Protein AF-A0A382NCF4-F1 (afdb_monomer_lite)

Organism: NCBI:txid408172

Sequence (92 aa):
MRRVGIFGWGVVAPRSPNIDAFYTNLDQGTSWLSPFNGFGPDNFLVGAPDFDFERYKPWIDARFPPNRYRQLAEKMDPTTLHAVGAFIQSLE

Secondary structure (DSSP, 8-state):
------------BBTBSSHHHHHHHHHHT---EEE-TTSSS---EEEPB---GGGGHHHHHTTS-TTHHHHHHHHS-HHHHHHHHHHHHTT-

Foldseek 3Di:
DDDDDQDFWWAFWAVAQTDVRVVVVVVVVDDQWDQDPDDDPSPDTDGDTPYDLVVCVVVDVVPHPPCPSVCCVVPPDPVVSRVVRGVVRRVD

InterPro domains:
  IPR016039 Thiolase-like [G3DSA:3.40.47.10] (1-92)
  IPR016039 Thiolase-like [SSF53901] (1-91)

Radius of gyration: 16.21 Å; chains: 1; bounding box: 34×44×38 Å

Structure (mmCIF, N/CA/C/O backbone):
data_AF-A0A382NCF4-F1
#
_entry.id   AF-A0A382NCF4-F1
#
loop_
_atom_site.group_PDB
_atom_site.id
_atom_site.type_symbol
_atom_site.label_atom_id
_atom_site.label_alt_id
_atom_site.label_comp_id
_atom_site.label_asym_id
_atom_site.label_entity_id
_atom_site.label_seq_id
_atom_site.pdbx_PDB_ins_code
_atom_site.Cartn_x
_atom_site.Cartn_y
_atom_site.Cartn_z
_atom_site.occupancy
_atom_site.B_iso_or_equiv
_atom_site.auth_seq_id
_atom_site.auth_comp_id
_atom_site.auth_asym_id
_atom_site.auth_atom_id
_atom_site.pdbx_PDB_model_num
ATOM 1 N N . MET A 1 1 ? -21.355 -26.543 -11.135 1.00 81.38 1 MET A N 1
ATOM 2 C CA . MET A 1 1 ? -21.017 -25.397 -10.259 1.00 81.38 1 MET A CA 1
ATOM 3 C C . MET A 1 1 ? -19.554 -25.038 -10.508 1.00 81.38 1 MET A C 1
ATOM 5 O O . MET A 1 1 ? -18.731 -25.947 -10.498 1.00 81.38 1 MET A O 1
ATOM 9 N N . ARG A 1 2 ? -19.226 -23.780 -10.829 1.00 92.38 2 ARG A N 1
ATOM 10 C CA . ARG A 1 2 ? -17.842 -23.367 -11.130 1.00 92.38 2 ARG A CA 1
ATOM 11 C C . ARG A 1 2 ? -17.103 -23.113 -9.814 1.00 92.38 2 ARG A C 1
ATOM 13 O O . ARG A 1 2 ? -17.614 -22.377 -8.979 1.00 92.38 2 ARG A O 1
ATOM 20 N N . ARG A 1 3 ? -15.945 -23.750 -9.616 1.00 94.44 3 ARG A N 1
ATOM 21 C CA . ARG A 1 3 ? -15.083 -23.517 -8.445 1.00 94.44 3 ARG A CA 1
ATOM 22 C C . ARG A 1 3 ? -14.116 -22.379 -8.758 1.00 94.44 3 ARG A C 1
ATOM 24 O O . ARG A 1 3 ? -13.572 -22.336 -9.859 1.00 94.44 3 ARG A O 1
ATOM 31 N N . VAL A 1 4 ? -13.926 -21.477 -7.802 1.00 94.88 4 VAL A N 1
ATOM 32 C CA . VAL A 1 4 ? -12.986 -20.353 -7.886 1.00 94.88 4 VAL A CA 1
ATOM 33 C C . VAL A 1 4 ? -11.988 -20.503 -6.744 1.00 94.88 4 VAL A C 1
ATOM 35 O O . VAL A 1 4 ? -12.396 -20.772 -5.617 1.00 94.88 4 VAL A O 1
ATOM 38 N N . GLY A 1 5 ? -10.699 -20.379 -7.056 1.00 96.62 5 GLY A N 1
ATOM 39 C CA . GLY A 1 5 ? -9.611 -20.373 -6.080 1.00 96.62 5 GLY A CA 1
ATOM 40 C C . GLY A 1 5 ? -8.966 -18.994 -6.006 1.00 96.62 5 GLY A C 1
ATOM 41 O O . GLY A 1 5 ? -8.930 -18.276 -7.005 1.00 96.62 5 GLY A O 1
ATOM 42 N N . ILE A 1 6 ? -8.468 -18.642 -4.824 1.00 95.69 6 ILE A N 1
ATOM 43 C CA . ILE A 1 6 ? -7.654 -17.447 -4.593 1.00 95.69 6 ILE A CA 1
ATOM 44 C C . ILE A 1 6 ? -6.199 -17.914 -4.569 1.00 95.69 6 ILE A C 1
ATOM 46 O O . ILE A 1 6 ? -5.853 -18.776 -3.767 1.00 95.69 6 ILE A O 1
ATOM 50 N N . PHE A 1 7 ? -5.377 -17.378 -5.471 1.00 95.50 7 PHE A N 1
ATOM 51 C CA . PHE A 1 7 ? -3.974 -17.787 -5.645 1.00 95.50 7 PHE A CA 1
ATOM 52 C C . PHE A 1 7 ? -2.968 -16.702 -5.249 1.00 95.50 7 PHE A C 1
ATOM 54 O O . PHE A 1 7 ? -1.774 -16.962 -5.248 1.00 95.50 7 PHE A O 1
ATOM 61 N N . GLY A 1 8 ? -3.453 -15.509 -4.913 1.00 95.88 8 GLY A N 1
ATOM 62 C CA . GLY A 1 8 ? -2.645 -14.369 -4.503 1.00 95.88 8 GLY A CA 1
ATOM 63 C C . GLY A 1 8 ? -3.539 -13.304 -3.883 1.00 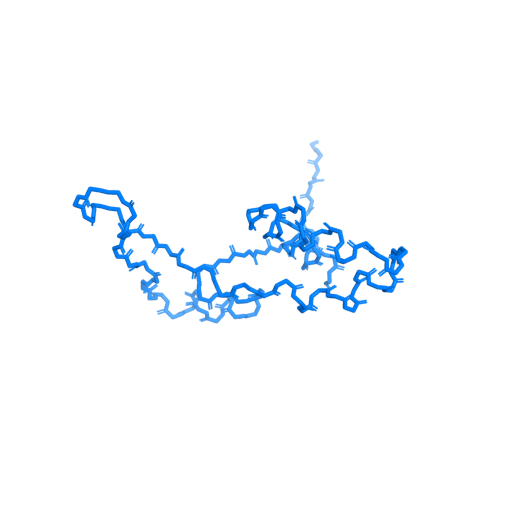95.88 8 GLY A C 1
ATOM 64 O O . GLY A 1 8 ? -4.737 -13.230 -4.183 1.00 95.88 8 GLY A O 1
ATOM 65 N N . TRP A 1 9 ? -2.973 -12.515 -2.980 1.00 96.50 9 TRP A N 1
ATOM 66 C CA . TRP A 1 9 ? -3.645 -11.403 -2.318 1.00 96.50 9 TRP A CA 1
ATOM 67 C C . TRP A 1 9 ? -2.604 -10.393 -1.855 1.00 96.50 9 TRP A C 1
ATOM 69 O O . TRP A 1 9 ? -1.434 -10.724 -1.730 1.00 96.50 9 TRP A O 1
ATOM 79 N N . GLY A 1 10 ? -3.032 -9.167 -1.597 1.00 96.56 10 GLY A N 1
ATOM 80 C CA . GLY A 1 10 ? -2.168 -8.148 -1.030 1.00 96.56 10 GLY A CA 1
ATOM 81 C C . GLY A 1 10 ? -2.977 -7.157 -0.225 1.00 96.56 10 GLY A C 1
ATOM 82 O O . GLY A 1 10 ? -4.198 -7.050 -0.383 1.00 96.56 10 GLY A O 1
ATOM 83 N N . VAL A 1 11 ? -2.299 -6.458 0.676 1.00 96.12 11 VAL A N 1
ATOM 84 C CA . VAL A 1 11 ? -2.947 -5.587 1.647 1.00 96.12 11 VAL A CA 1
ATOM 85 C C . VAL A 1 11 ? -2.055 -4.402 1.997 1.00 96.12 11 VAL A C 1
ATOM 87 O O . VAL A 1 11 ? -0.844 -4.520 2.172 1.00 96.12 11 VAL A O 1
ATOM 90 N N . VAL A 1 12 ? -2.682 -3.239 2.134 1.00 96.06 12 VAL A N 1
ATOM 91 C CA . VAL A 1 12 ? -2.111 -2.094 2.841 1.00 96.06 12 VAL A CA 1
ATOM 92 C C . VAL A 1 12 ? -3.000 -1.862 4.050 1.00 96.06 12 VAL A C 1
ATOM 94 O O . VAL A 1 12 ? -4.181 -1.548 3.905 1.00 96.06 12 VAL A O 1
ATOM 97 N N . ALA A 1 13 ? -2.451 -2.091 5.239 1.00 94.88 13 ALA A N 1
ATOM 98 C CA . ALA A 1 13 ? -3.197 -2.087 6.490 1.00 94.88 13 ALA A CA 1
ATOM 99 C C . ALA A 1 13 ? -2.460 -1.284 7.569 1.00 94.88 13 ALA A C 1
ATOM 101 O O . ALA A 1 13 ? -1.249 -1.059 7.459 1.00 94.88 13 ALA A O 1
ATOM 102 N N . PRO A 1 14 ? -3.164 -0.845 8.629 1.00 94.81 14 PRO A N 1
ATOM 103 C CA . PRO A 1 14 ? -2.538 -0.120 9.723 1.00 94.81 14 PRO A CA 1
ATOM 104 C C . PRO A 1 14 ? -1.343 -0.878 10.303 1.00 94.81 14 PRO A C 1
ATOM 106 O O . PRO A 1 14 ? -1.408 -2.100 10.465 1.00 94.81 14 PRO A O 1
ATOM 109 N N . ARG A 1 15 ? -0.244 -0.161 10.583 1.00 93.19 15 ARG A N 1
ATOM 110 C CA . ARG A 1 15 ? 1.017 -0.734 11.110 1.00 93.19 15 ARG A CA 1
ATOM 111 C C . ARG A 1 15 ? 1.657 -1.852 10.272 1.00 93.19 15 ARG A C 1
ATOM 113 O O . ARG A 1 15 ? 2.549 -2.545 10.757 1.00 93.19 15 ARG A O 1
ATOM 120 N N . SER A 1 16 ? 1.196 -2.057 9.043 1.00 94.38 16 SER A N 1
ATOM 121 C CA . SER A 1 16 ? 1.530 -3.249 8.271 1.00 94.38 16 SER A CA 1
ATOM 122 C C . SER A 1 16 ? 2.074 -2.867 6.895 1.00 94.38 16 SER A C 1
ATOM 124 O O . SER A 1 16 ? 1.283 -2.605 5.985 1.00 94.38 16 SER A O 1
ATOM 126 N N . PRO A 1 17 ? 3.407 -2.845 6.719 1.00 92.12 17 PRO A N 1
ATOM 127 C CA . PRO A 1 17 ? 4.024 -2.506 5.438 1.00 92.12 17 PRO A CA 1
ATOM 128 C C . PRO A 1 17 ? 3.919 -3.593 4.366 1.00 92.12 17 PRO A C 1
ATOM 130 O O . PRO A 1 17 ? 4.191 -3.325 3.197 1.00 92.12 17 PRO A O 1
ATOM 133 N N . ASN A 1 18 ? 3.580 -4.823 4.747 1.00 93.06 18 ASN A N 1
ATOM 134 C CA . ASN A 1 18 ? 3.436 -5.975 3.860 1.00 93.06 18 ASN A CA 1
ATOM 135 C C . ASN A 1 18 ? 2.580 -7.070 4.528 1.00 93.06 18 ASN A C 1
ATOM 137 O O . ASN A 1 18 ? 2.151 -6.922 5.678 1.00 93.06 18 ASN A O 1
ATOM 141 N N . ILE A 1 19 ? 2.348 -8.167 3.800 1.00 94.75 19 ILE A N 1
ATOM 142 C CA . ILE A 1 19 ? 1.538 -9.309 4.251 1.00 94.75 19 ILE A CA 1
ATOM 143 C C . ILE A 1 19 ? 2.113 -9.955 5.517 1.00 94.75 19 ILE A C 1
ATOM 145 O O . ILE A 1 19 ? 1.357 -10.230 6.445 1.00 94.75 19 ILE A O 1
ATOM 149 N N . ASP A 1 20 ? 3.430 -10.156 5.594 1.00 94.06 20 ASP A N 1
ATOM 150 C CA . ASP A 1 20 ? 4.069 -10.822 6.740 1.00 94.06 20 ASP A CA 1
ATOM 151 C C . ASP A 1 20 ? 3.921 -10.015 8.036 1.00 94.06 20 ASP A C 1
ATOM 153 O O . ASP A 1 20 ? 3.595 -10.554 9.101 1.00 94.06 20 ASP A O 1
ATOM 157 N N . ALA A 1 21 ? 4.118 -8.698 7.947 1.00 94.25 21 ALA A N 1
ATOM 158 C CA . ALA A 1 21 ? 3.898 -7.801 9.070 1.00 94.25 21 ALA A CA 1
ATOM 159 C C . ALA A 1 21 ? 2.418 -7.770 9.462 1.00 94.25 21 ALA A C 1
ATOM 161 O O . ALA A 1 21 ? 2.103 -7.831 10.648 1.00 94.25 21 ALA A O 1
ATOM 162 N N . PHE A 1 22 ? 1.507 -7.741 8.484 1.00 94.94 22 PHE A N 1
ATOM 163 C CA . PHE A 1 22 ? 0.072 -7.807 8.753 1.00 94.94 22 PHE A CA 1
ATOM 164 C C . PHE A 1 22 ? -0.321 -9.106 9.464 1.00 94.94 22 PHE A C 1
ATOM 166 O O . PHE A 1 22 ? -1.054 -9.059 10.449 1.00 94.94 22 PHE A O 1
ATOM 173 N N . TYR A 1 23 ? 0.205 -10.249 9.020 1.00 94.56 23 TYR A N 1
ATOM 174 C CA . TYR A 1 23 ? -0.010 -11.549 9.653 1.00 94.56 23 TYR A CA 1
ATOM 175 C C . TYR A 1 23 ? 0.465 -11.549 11.111 1.00 94.56 23 TYR A C 1
ATOM 177 O O . TYR A 1 23 ? -0.292 -11.904 12.013 1.00 94.56 23 TYR A O 1
ATOM 185 N N . THR A 1 24 ? 1.689 -11.073 11.350 1.00 94.38 24 THR A N 1
ATOM 186 C CA . THR A 1 24 ? 2.263 -10.966 12.701 1.00 94.38 24 THR A CA 1
ATOM 187 C C . THR A 1 24 ? 1.434 -10.047 13.595 1.00 94.38 24 THR A C 1
ATOM 189 O O . THR A 1 24 ? 1.186 -10.357 14.758 1.00 94.38 24 THR A O 1
ATOM 192 N N . ASN A 1 25 ? 0.983 -8.914 13.057 1.00 93.38 25 ASN A N 1
ATOM 193 C CA . ASN A 1 25 ? 0.164 -7.962 13.792 1.00 93.38 25 ASN A CA 1
ATOM 194 C C . ASN A 1 25 ? -1.198 -8.575 14.150 1.00 93.38 25 ASN A C 1
ATOM 196 O O . ASN A 1 25 ? -1.621 -8.480 15.302 1.00 93.38 25 ASN A O 1
ATOM 200 N N . LEU A 1 26 ? -1.864 -9.242 13.200 1.00 93.88 26 LEU A N 1
ATOM 201 C CA . LEU A 1 26 ? -3.152 -9.904 13.430 1.00 93.88 26 LEU A CA 1
ATOM 202 C C . LEU A 1 26 ? -3.090 -10.928 14.567 1.00 93.88 26 LEU A C 1
ATOM 204 O O . LEU A 1 26 ? -4.002 -10.957 15.391 1.00 93.88 26 LEU A O 1
ATOM 208 N N . ASP A 1 27 ? -2.013 -11.712 14.644 1.00 95.12 27 ASP A N 1
ATOM 209 C CA . ASP A 1 27 ? -1.816 -12.719 15.695 1.00 95.12 27 ASP A CA 1
ATOM 210 C C . ASP A 1 27 ? -1.758 -12.100 17.106 1.00 95.12 27 ASP A C 1
ATOM 212 O O . ASP A 1 27 ? -2.209 -12.693 18.082 1.00 95.12 27 ASP A O 1
ATOM 216 N N . GLN A 1 28 ? -1.290 -10.852 17.222 1.00 93.25 28 GLN A N 1
ATOM 217 C CA . GLN A 1 28 ? -1.239 -10.134 18.500 1.00 93.25 28 GLN A CA 1
ATOM 218 C C . GLN A 1 28 ? -2.613 -9.644 18.983 1.00 93.25 28 GLN A C 1
ATOM 220 O O . GLN A 1 28 ? -2.754 -9.317 20.162 1.00 93.25 28 GLN A O 1
ATOM 225 N N . GLY A 1 29 ? -3.612 -9.527 18.100 1.00 88.81 29 GLY A N 1
ATOM 226 C CA . GLY A 1 29 ? -4.979 -9.131 18.466 1.00 88.81 29 GLY A CA 1
ATOM 227 C C . GLY A 1 29 ? -5.111 -7.743 19.115 1.00 88.81 29 GLY A C 1
ATOM 228 O O . GLY A 1 29 ? -6.044 -7.504 19.881 1.00 88.81 29 GLY A O 1
ATOM 229 N N . THR A 1 30 ? -4.173 -6.829 18.856 1.00 90.88 30 THR A N 1
ATOM 230 C CA . THR A 1 30 ? -4.168 -5.477 19.442 1.00 90.88 30 THR A CA 1
ATOM 231 C C . THR A 1 30 ? -4.955 -4.470 18.594 1.00 90.88 30 THR A C 1
ATOM 233 O O . THR A 1 30 ? -5.221 -4.697 17.417 1.00 90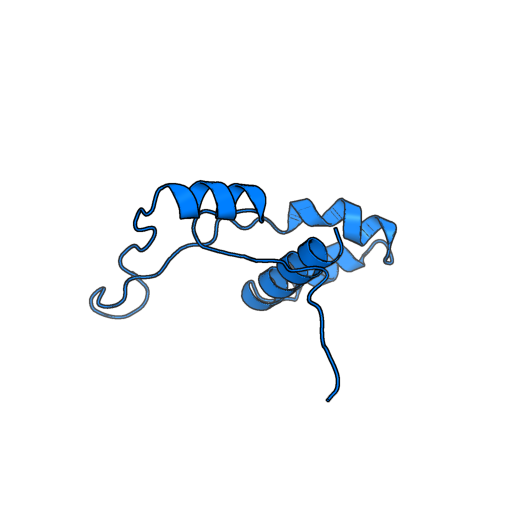.88 30 THR A O 1
ATOM 236 N N . SER A 1 31 ? -5.339 -3.329 19.183 1.00 90.56 31 SER A N 1
ATOM 237 C CA . SER A 1 31 ? -5.918 -2.208 18.427 1.00 90.56 31 SER A CA 1
ATOM 238 C C . SER A 1 31 ? -4.819 -1.333 17.822 1.00 90.56 31 SER A C 1
ATOM 240 O O . SER A 1 31 ? -3.847 -0.993 18.501 1.00 90.56 31 SER A O 1
ATOM 242 N N . TRP A 1 32 ? -4.999 -0.922 16.565 1.00 91.81 32 TRP A N 1
ATOM 243 C CA . TRP A 1 32 ? -4.102 0.004 15.847 1.00 91.81 32 TRP A CA 1
ATOM 244 C C . TRP A 1 32 ? -4.812 1.283 15.419 1.00 91.81 32 TRP A C 1
ATOM 246 O O . TRP A 1 32 ? -4.360 1.970 14.503 1.00 91.81 32 TRP A O 1
ATOM 256 N N . LEU A 1 33 ? -5.955 1.566 16.041 1.00 92.88 33 LEU A N 1
ATOM 257 C CA . LEU A 1 33 ? -6.735 2.749 15.736 1.00 92.88 33 LEU A CA 1
ATOM 258 C C . LEU A 1 33 ? -6.384 3.867 16.719 1.00 92.88 33 LEU A C 1
ATOM 260 O O . LEU A 1 33 ? -6.334 3.645 17.929 1.00 92.88 33 LEU A O 1
ATOM 264 N N . SER A 1 34 ? -6.182 5.070 16.199 1.00 91.38 34 SER A N 1
ATOM 265 C CA . SER A 1 34 ? -6.017 6.293 16.980 1.00 91.38 34 SER A CA 1
ATOM 266 C C . SER A 1 34 ? -7.110 7.300 16.623 1.00 91.38 34 SER A C 1
ATOM 268 O O . SER A 1 34 ? -7.650 7.240 15.514 1.00 91.38 34 SER A O 1
ATOM 270 N N . PRO A 1 35 ? -7.445 8.238 17.523 1.00 92.06 35 PRO A N 1
ATOM 271 C CA . PRO A 1 35 ? -8.363 9.323 17.197 1.00 92.06 35 PRO A CA 1
ATOM 272 C C . PRO A 1 35 ? -7.886 10.096 15.961 1.00 92.06 35 PRO A C 1
ATOM 274 O O . PRO A 1 35 ? -6.700 10.408 15.830 1.00 92.06 35 PRO A O 1
ATOM 277 N N . PHE A 1 36 ? -8.801 10.370 15.034 1.00 89.62 36 PHE A N 1
ATOM 278 C CA . PHE A 1 36 ? -8.513 11.126 13.823 1.00 89.62 36 PHE A CA 1
ATOM 279 C C . PHE A 1 36 ? -8.701 12.624 14.050 1.00 89.62 36 PHE A C 1
ATOM 281 O O . PHE A 1 36 ? -9.829 13.113 14.080 1.00 89.62 36 PHE A O 1
ATOM 288 N N . ASN A 1 37 ? -7.589 13.353 14.1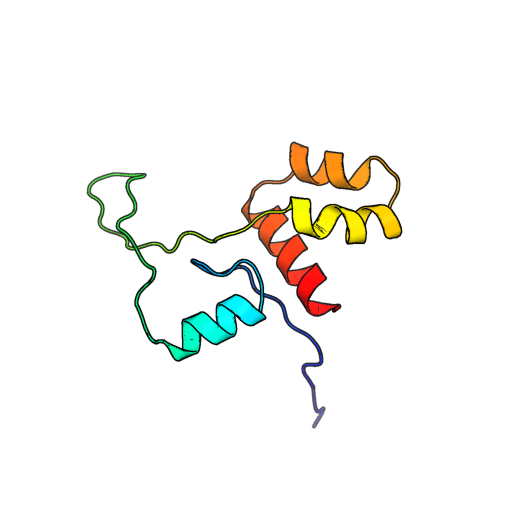24 1.00 84.31 37 ASN A N 1
ATOM 289 C CA . ASN A 1 37 ? -7.581 14.806 14.282 1.00 84.31 37 ASN A CA 1
ATOM 290 C C . ASN A 1 37 ? -7.479 15.515 12.922 1.00 84.31 37 ASN A C 1
ATOM 292 O O . ASN A 1 37 ? -6.448 16.081 12.560 1.00 84.31 37 ASN A O 1
ATOM 296 N N . GLY A 1 38 ? -8.541 15.392 12.123 1.00 79.00 38 GLY A N 1
ATOM 297 C CA . GLY A 1 38 ? -8.641 16.022 10.801 1.00 79.00 38 GLY A CA 1
ATOM 298 C C . GLY A 1 38 ? -9.873 16.908 10.623 1.00 79.00 38 GLY A C 1
ATOM 299 O O . GLY A 1 38 ? -9.834 17.846 9.829 1.00 79.00 38 GLY A O 1
ATOM 300 N N . PHE A 1 39 ? -10.958 16.635 11.360 1.00 73.88 39 PHE A N 1
ATOM 301 C CA . PHE A 1 39 ? -12.215 17.384 11.288 1.00 73.88 39 PHE A CA 1
ATOM 302 C C . PHE A 1 39 ? -12.996 17.284 12.608 1.00 73.88 39 PHE A C 1
ATOM 304 O O . PHE A 1 39 ? -13.376 16.188 13.015 1.00 73.88 39 PHE A O 1
ATOM 311 N N . GLY A 1 40 ? -13.329 18.426 13.219 1.00 77.00 40 GLY A N 1
ATOM 312 C CA . GLY A 1 40 ? -14.203 18.477 14.400 1.00 77.00 40 GLY A CA 1
ATOM 313 C C . GLY A 1 40 ? -13.602 17.823 15.658 1.00 77.00 40 GLY A C 1
ATOM 314 O O . GLY A 1 40 ? -12.386 17.689 15.744 1.00 77.00 40 GLY A O 1
ATOM 315 N N . PRO A 1 41 ? -14.431 17.466 16.660 1.00 73.62 41 PRO A N 1
ATOM 316 C CA . PRO A 1 41 ? -13.972 16.693 17.812 1.00 73.62 41 PRO A CA 1
ATOM 317 C C . PRO A 1 41 ? -13.672 15.260 17.359 1.00 73.62 41 PRO A C 1
ATOM 319 O O . PRO A 1 41 ? -14.494 14.688 16.646 1.00 73.62 41 PRO A O 1
ATOM 322 N N . ASP A 1 42 ? -12.513 14.719 17.749 1.00 84.69 42 ASP A N 1
ATOM 323 C CA . ASP A 1 42 ? -11.881 13.457 17.310 1.00 84.69 42 ASP A CA 1
ATOM 324 C C . ASP A 1 42 ? -12.746 12.180 17.494 1.00 84.69 42 ASP A C 1
ATOM 326 O O . ASP A 1 42 ? -12.394 11.241 18.208 1.00 84.69 42 ASP A O 1
ATOM 330 N N . ASN A 1 43 ? -13.909 12.125 16.850 1.00 84.25 43 ASN A N 1
ATOM 331 C CA . ASN A 1 43 ? -14.960 11.136 17.096 1.00 84.25 43 ASN A CA 1
ATOM 332 C C . ASN A 1 43 ? -14.718 9.803 16.378 1.00 84.25 43 ASN A C 1
ATOM 334 O O . ASN A 1 43 ? -15.379 8.810 16.684 1.00 84.25 43 ASN A O 1
ATOM 338 N N . PHE A 1 44 ? -13.814 9.777 15.398 1.00 88.25 44 PHE A N 1
ATOM 339 C CA . PHE A 1 44 ? -13.537 8.597 14.586 1.00 88.25 44 PHE A CA 1
ATOM 340 C C . PHE A 1 44 ? -12.151 8.051 14.900 1.00 88.25 44 PHE A C 1
ATOM 342 O O . PHE A 1 44 ? -11.157 8.771 14.833 1.00 88.25 44 PHE A O 1
ATOM 349 N N . LEU A 1 45 ? -12.091 6.759 15.215 1.00 90.50 45 LEU A N 1
ATOM 350 C CA . LEU A 1 45 ? -10.835 6.032 15.323 1.00 90.50 45 LEU A CA 1
ATOM 351 C C . LEU A 1 45 ? -10.419 5.550 13.930 1.00 90.50 45 LEU A C 1
ATOM 353 O O . LEU A 1 45 ? -11.207 4.917 13.228 1.00 90.50 45 LEU A O 1
ATOM 357 N N . VAL A 1 46 ? -9.182 5.834 13.536 1.00 91.50 46 VAL A N 1
ATOM 358 C CA . VAL A 1 46 ? -8.621 5.456 12.234 1.00 91.50 46 VAL A CA 1
ATOM 359 C C . VAL A 1 46 ? -7.284 4.761 12.423 1.00 91.50 46 VAL A C 1
ATOM 361 O O . VAL A 1 46 ? -6.534 5.071 13.346 1.00 91.50 46 VAL A O 1
ATOM 364 N N . GLY A 1 47 ? -6.979 3.813 11.545 1.00 91.75 47 GLY A N 1
ATOM 365 C CA . GLY A 1 47 ? -5.664 3.190 11.501 1.00 91.75 47 GLY A CA 1
ATOM 366 C C . GLY A 1 47 ? -4.786 3.858 10.450 1.00 91.75 47 GLY A C 1
ATOM 367 O O . GLY A 1 47 ? -5.244 4.118 9.338 1.00 91.75 47 GLY A O 1
ATOM 368 N N . ALA A 1 48 ? -3.525 4.113 10.793 1.00 91.50 48 ALA A N 1
ATOM 369 C CA . ALA A 1 48 ? -2.541 4.657 9.863 1.00 91.50 48 ALA A CA 1
ATOM 370 C C . ALA A 1 48 ? -1.731 3.514 9.222 1.00 91.50 48 ALA A C 1
ATOM 372 O O . ALA A 1 48 ? -1.077 2.760 9.956 1.00 91.50 48 ALA A O 1
ATOM 373 N N . PRO A 1 49 ? -1.777 3.343 7.887 1.00 93.69 49 PRO A N 1
ATOM 374 C CA . PRO A 1 49 ? -0.949 2.355 7.211 1.00 93.69 49 PRO A CA 1
ATOM 375 C C . PRO A 1 49 ? 0.531 2.719 7.338 1.00 93.69 49 PRO A C 1
ATOM 377 O O . PRO A 1 49 ? 0.905 3.879 7.187 1.00 93.69 49 PRO A O 1
ATOM 380 N N . ASP A 1 50 ? 1.366 1.714 7.589 1.00 94.19 50 ASP A N 1
ATOM 381 C CA . ASP A 1 50 ? 2.823 1.856 7.511 1.00 94.19 50 ASP A CA 1
ATOM 382 C C . ASP A 1 50 ? 3.262 1.560 6.074 1.00 94.19 50 ASP A C 1
ATOM 384 O O . ASP A 1 50 ? 3.791 0.498 5.778 1.00 94.19 50 ASP A O 1
ATOM 388 N N . PHE A 1 51 ? 2.903 2.441 5.143 1.00 95.69 51 PHE A N 1
ATOM 389 C CA . PHE A 1 51 ? 3.084 2.210 3.713 1.00 95.69 51 PHE A CA 1
ATOM 390 C C . PHE A 1 51 ? 4.191 3.083 3.130 1.00 95.69 51 PHE A C 1
ATOM 392 O O . PHE A 1 51 ? 4.167 4.304 3.266 1.00 95.69 51 PHE A O 1
ATOM 399 N N . ASP A 1 52 ? 5.104 2.447 2.399 1.00 95.88 52 ASP A N 1
ATOM 400 C CA . ASP A 1 52 ? 6.157 3.112 1.641 1.00 95.88 52 ASP A CA 1
ATOM 401 C C . ASP A 1 52 ? 6.157 2.602 0.195 1.00 95.88 52 ASP A C 1
ATOM 403 O O . ASP A 1 52 ? 6.481 1.442 -0.079 1.00 95.88 52 ASP A O 1
ATOM 407 N N . PHE A 1 53 ? 5.780 3.481 -0.738 1.00 96.94 53 PHE A N 1
ATOM 408 C CA . PHE A 1 53 ? 5.696 3.141 -2.156 1.00 96.94 53 PHE A CA 1
ATOM 409 C C . PHE A 1 53 ? 7.070 2.865 -2.786 1.00 96.94 53 PHE A C 1
ATOM 411 O O . PHE A 1 53 ? 7.151 2.135 -3.777 1.00 96.94 53 PHE A O 1
ATOM 418 N N . GLU A 1 54 ? 8.157 3.391 -2.213 1.00 97.12 54 GLU A N 1
ATOM 419 C CA . GLU A 1 54 ? 9.512 3.234 -2.751 1.00 97.12 54 GLU A CA 1
ATOM 420 C C . GLU A 1 54 ? 9.981 1.779 -2.749 1.00 97.12 54 GLU A C 1
ATOM 422 O O . GLU A 1 54 ? 10.713 1.360 -3.649 1.00 97.12 54 GLU A O 1
ATOM 427 N N . ARG A 1 55 ? 9.449 0.960 -1.838 1.00 95.44 55 ARG A N 1
ATOM 428 C CA . ARG A 1 55 ? 9.693 -0.490 -1.796 1.00 95.44 55 ARG A CA 1
ATOM 429 C C . ARG A 1 55 ? 9.344 -1.197 -3.104 1.00 95.44 55 ARG A C 1
ATOM 431 O O . ARG A 1 55 ? 9.978 -2.188 -3.452 1.00 95.44 55 ARG A O 1
ATOM 438 N N . TYR A 1 56 ? 8.375 -0.673 -3.854 1.00 96.44 56 TYR A N 1
ATOM 439 C CA . TYR A 1 56 ? 7.928 -1.249 -5.123 1.00 96.44 56 TYR A CA 1
ATOM 440 C C . TYR A 1 56 ? 8.680 -0.707 -6.341 1.00 96.44 56 TYR A C 1
ATOM 442 O O . TYR A 1 56 ? 8.468 -1.184 -7.460 1.00 96.44 56 TYR A O 1
ATOM 450 N N . LYS A 1 57 ? 9.588 0.258 -6.156 1.00 97.50 57 LYS A N 1
ATOM 451 C CA . LYS A 1 57 ? 10.377 0.841 -7.245 1.00 97.50 57 LYS A CA 1
ATOM 452 C C . LYS A 1 57 ? 11.157 -0.213 -8.043 1.00 97.50 57 LYS A C 1
ATOM 454 O O . LYS A 1 57 ? 11.034 -0.187 -9.266 1.00 97.50 57 LYS A O 1
ATOM 459 N N . PRO A 1 58 ? 11.872 -1.184 -7.431 1.00 97.44 58 PRO A N 1
ATOM 460 C CA . PRO A 1 58 ? 12.577 -2.213 -8.199 1.00 97.44 58 PRO A CA 1
ATOM 461 C C . PRO A 1 58 ? 11.634 -3.065 -9.060 1.00 97.44 58 PRO A C 1
ATOM 463 O O . PRO A 1 58 ? 11.952 -3.382 -10.206 1.00 97.44 58 PRO A O 1
ATOM 466 N N . TRP A 1 59 ? 10.447 -3.399 -8.537 1.00 97.38 59 TRP A N 1
ATOM 467 C CA . TRP A 1 59 ? 9.445 -4.179 -9.266 1.00 97.38 59 TRP A CA 1
ATOM 468 C C . TRP A 1 59 ? 8.913 -3.422 -10.490 1.00 97.38 59 TRP A C 1
ATOM 470 O O . TRP A 1 59 ? 8.762 -4.018 -11.562 1.00 97.38 59 TRP A O 1
ATOM 480 N N . ILE A 1 60 ? 8.664 -2.115 -10.334 1.00 97.94 60 ILE A N 1
ATOM 481 C CA . ILE A 1 60 ? 8.173 -1.218 -11.389 1.00 97.94 60 ILE A CA 1
ATOM 482 C C . ILE A 1 60 ? 9.261 -0.965 -12.440 1.00 97.94 60 ILE A C 1
ATOM 484 O O . ILE A 1 60 ? 8.997 -1.105 -13.634 1.00 97.94 60 ILE A O 1
ATOM 488 N N . ASP A 1 61 ? 10.484 -0.643 -12.020 1.00 97.88 61 ASP A N 1
ATOM 489 C CA . ASP A 1 61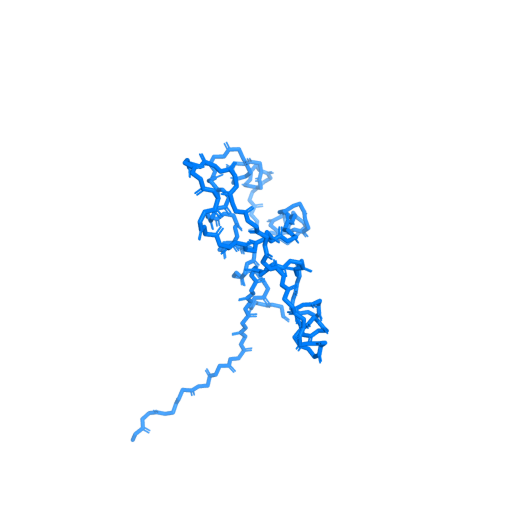 ? 11.603 -0.345 -12.922 1.00 97.88 61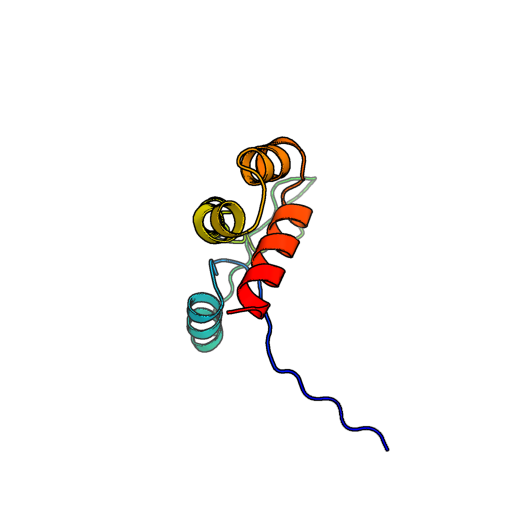 ASP A CA 1
ATOM 490 C C . ASP A 1 61 ? 11.967 -1.543 -13.809 1.00 97.88 61 ASP A C 1
ATOM 492 O O . ASP A 1 61 ? 12.335 -1.370 -14.968 1.00 97.88 61 ASP A O 1
ATOM 496 N N . ALA A 1 62 ? 11.809 -2.767 -13.299 1.00 97.81 62 ALA A N 1
ATOM 497 C CA . ALA A 1 62 ? 12.043 -3.987 -14.069 1.00 97.81 62 ALA A CA 1
ATOM 498 C C . ALA A 1 62 ? 10.991 -4.244 -15.169 1.00 97.81 62 ALA A C 1
ATOM 500 O O . ALA A 1 62 ? 11.210 -5.093 -16.032 1.00 97.81 62 ALA A O 1
ATOM 501 N N . ARG A 1 63 ? 9.832 -3.568 -15.133 1.00 97.56 63 ARG A N 1
ATOM 502 C CA . ARG A 1 63 ? 8.651 -3.903 -15.960 1.00 97.56 63 ARG A CA 1
ATOM 503 C C . ARG A 1 63 ? 8.133 -2.758 -16.821 1.00 97.56 63 ARG A C 1
ATOM 505 O O . ARG A 1 63 ? 7.406 -3.003 -17.782 1.00 97.56 63 ARG A O 1
ATOM 512 N N . PHE A 1 64 ? 8.475 -1.518 -16.493 1.00 97.69 64 PHE A N 1
ATOM 513 C CA . PHE A 1 64 ? 7.934 -0.333 -17.151 1.00 97.69 64 PHE A CA 1
ATOM 514 C C . PHE A 1 64 ? 9.043 0.637 -17.576 1.00 97.69 64 PHE A C 1
ATOM 516 O O . PHE A 1 64 ? 10.163 0.556 -17.079 1.00 97.69 64 PHE A O 1
ATOM 523 N N . PRO A 1 65 ? 8.752 1.590 -18.485 1.00 97.56 65 PRO A N 1
ATOM 524 C CA . PRO A 1 65 ? 9.726 2.603 -18.878 1.00 97.56 65 PRO A CA 1
ATOM 525 C C . PRO A 1 65 ? 10.267 3.402 -17.674 1.00 97.56 65 PRO A C 1
ATOM 527 O O . PRO A 1 65 ? 9.503 3.638 -16.733 1.00 97.56 65 PRO A O 1
ATOM 530 N N . PRO A 1 66 ? 11.509 3.931 -17.735 1.00 93.94 66 PRO A N 1
ATOM 531 C CA . PRO A 1 66 ? 12.217 4.517 -16.583 1.00 93.94 66 PRO A CA 1
ATOM 532 C C . PRO A 1 66 ? 11.480 5.624 -15.811 1.00 93.94 66 PRO A C 1
ATOM 534 O O . PRO A 1 66 ? 11.752 5.864 -14.640 1.00 93.94 66 PRO A O 1
ATOM 537 N N . ASN A 1 67 ? 10.527 6.312 -16.446 1.00 96.38 67 ASN A N 1
ATOM 538 C CA . ASN A 1 67 ? 9.774 7.401 -15.821 1.00 96.38 67 ASN A CA 1
ATOM 539 C C . ASN A 1 67 ? 8.479 6.946 -15.131 1.00 96.38 67 ASN A C 1
ATOM 541 O O . ASN A 1 67 ? 7.800 7.777 -14.526 1.00 96.38 67 ASN A O 1
ATOM 545 N N . ARG A 1 68 ? 8.090 5.666 -15.227 1.00 97.69 68 ARG A N 1
ATOM 546 C CA . ARG A 1 68 ? 6.780 5.203 -14.746 1.00 97.69 68 ARG A CA 1
ATOM 547 C C . ARG A 1 68 ? 6.640 5.342 -13.235 1.00 97.69 68 ARG A C 1
ATOM 549 O O . ARG A 1 68 ? 5.627 5.873 -12.793 1.00 97.69 68 ARG A O 1
ATOM 556 N N . TYR A 1 69 ? 7.643 4.911 -12.469 1.00 98.19 69 TYR A N 1
ATOM 557 C CA . TYR A 1 69 ? 7.629 5.041 -11.009 1.00 98.19 69 TYR A CA 1
ATOM 558 C C . TYR A 1 69 ? 7.435 6.502 -10.589 1.00 98.19 69 TYR A C 1
ATOM 560 O O . TYR A 1 69 ? 6.505 6.823 -9.853 1.00 98.19 69 TYR A O 1
ATOM 568 N N . ARG A 1 70 ? 8.256 7.401 -11.147 1.00 97.94 70 ARG A N 1
ATOM 569 C CA . ARG A 1 70 ? 8.183 8.840 -10.878 1.00 97.94 70 ARG A CA 1
ATOM 570 C C . ARG A 1 70 ? 6.806 9.419 -11.212 1.00 97.94 70 ARG A C 1
ATOM 572 O O . ARG A 1 70 ? 6.255 10.164 -10.414 1.00 97.94 70 ARG A O 1
ATOM 579 N N . GLN A 1 71 ? 6.235 9.061 -12.363 1.00 97.88 71 GLN A N 1
ATOM 580 C CA . GLN A 1 71 ? 4.894 9.514 -12.747 1.00 97.88 71 GLN A CA 1
ATOM 581 C C . GLN A 1 71 ? 3.822 9.058 -11.756 1.00 97.88 71 GLN A C 1
ATOM 583 O O . GLN A 1 71 ? 2.944 9.847 -11.431 1.00 97.88 71 GLN A O 1
ATOM 588 N N . LEU A 1 72 ? 3.883 7.811 -11.283 1.00 97.81 72 LEU A N 1
ATOM 589 C CA . LEU A 1 72 ? 2.941 7.311 -10.282 1.00 97.81 72 LEU A CA 1
ATOM 590 C C . LEU A 1 72 ? 3.096 8.085 -8.970 1.00 97.81 72 LEU A C 1
ATOM 592 O O . LEU A 1 72 ? 2.119 8.651 -8.491 1.00 97.81 72 LEU A O 1
ATOM 596 N N . ALA A 1 73 ? 4.323 8.184 -8.452 1.00 97.38 73 ALA A N 1
ATOM 597 C CA . ALA A 1 73 ? 4.615 8.858 -7.189 1.00 97.38 73 ALA A CA 1
ATOM 598 C C . ALA A 1 73 ? 4.241 10.354 -7.193 1.00 97.38 73 ALA A C 1
ATOM 600 O O . ALA A 1 73 ? 3.790 10.875 -6.180 1.00 97.38 73 ALA A O 1
ATOM 601 N N . GLU A 1 74 ? 4.402 11.054 -8.322 1.00 97.69 74 GLU A N 1
ATOM 602 C CA . GLU A 1 74 ? 4.095 12.489 -8.425 1.00 97.69 74 GLU A CA 1
ATOM 603 C C . GLU A 1 74 ? 2.624 12.799 -8.748 1.00 97.69 74 GLU A C 1
ATOM 605 O O . GLU A 1 74 ? 2.193 13.937 -8.550 1.00 97.69 74 GLU A O 1
ATOM 610 N N . LYS A 1 75 ? 1.873 11.859 -9.340 1.00 97.56 75 LYS A N 1
ATOM 611 C CA . LYS A 1 75 ? 0.540 12.142 -9.914 1.00 97.56 75 LYS A CA 1
ATOM 612 C C . LYS A 1 75 ? -0.609 11.391 -9.262 1.00 97.56 75 LYS A C 1
ATOM 614 O O . LYS A 1 75 ? -1.749 11.788 -9.482 1.00 97.56 75 LYS A O 1
ATOM 619 N N . MET A 1 76 ? -0.336 10.322 -8.525 1.00 98.00 76 MET A N 1
ATOM 620 C CA . MET A 1 76 ? -1.371 9.516 -7.888 1.00 98.00 76 MET A CA 1
ATOM 621 C C . MET A 1 76 ? -1.521 9.902 -6.424 1.00 98.00 76 MET A C 1
ATOM 623 O O . MET A 1 76 ? -0.546 10.205 -5.738 1.00 98.00 76 MET A O 1
ATOM 627 N N . ASP A 1 77 ? -2.759 9.881 -5.946 1.00 97.31 77 ASP A N 1
ATOM 628 C CA . ASP A 1 77 ? -3.051 10.054 -4.533 1.00 97.31 77 ASP A CA 1
ATOM 629 C C . ASP A 1 77 ? -2.613 8.812 -3.722 1.00 97.31 77 ASP A C 1
ATOM 631 O O . ASP A 1 77 ? -2.455 7.719 -4.285 1.00 97.31 77 ASP A O 1
ATOM 635 N N . PRO A 1 78 ? -2.447 8.942 -2.393 1.00 94.69 78 PRO A N 1
ATOM 636 C CA . PRO A 1 78 ? -2.028 7.830 -1.545 1.00 94.69 78 PRO A CA 1
ATOM 637 C C . PRO A 1 78 ? -2.924 6.591 -1.644 1.00 94.69 78 PRO A C 1
ATOM 639 O O . PRO A 1 78 ? -2.408 5.479 -1.640 1.00 94.69 78 PRO A O 1
ATOM 642 N N . THR A 1 79 ? -4.245 6.739 -1.786 1.00 95.12 79 THR A N 1
ATOM 643 C CA . THR A 1 79 ? -5.162 5.594 -1.897 1.00 95.12 79 THR A CA 1
ATOM 644 C C . THR A 1 79 ? -4.914 4.814 -3.183 1.00 95.12 79 THR A C 1
ATOM 646 O O . THR A 1 79 ? -4.873 3.582 -3.159 1.00 95.12 79 THR A O 1
ATOM 649 N N . THR A 1 80 ? -4.671 5.511 -4.291 1.00 97.75 80 THR A N 1
ATOM 650 C CA . THR A 1 80 ? -4.265 4.870 -5.546 1.00 97.75 80 THR A CA 1
ATOM 651 C C . THR A 1 80 ? -2.921 4.155 -5.397 1.00 97.75 80 THR A C 1
ATOM 653 O O . THR A 1 80 ? -2.789 3.004 -5.817 1.00 97.75 80 THR A O 1
ATOM 656 N N . LEU A 1 81 ? -1.930 4.780 -4.754 1.00 97.88 81 LEU A N 1
ATOM 657 C CA . LEU A 1 81 ? -0.630 4.143 -4.506 1.00 97.88 81 LEU A CA 1
ATOM 658 C C . LEU A 1 81 ? -0.749 2.907 -3.600 1.00 97.88 81 LEU A C 1
ATOM 660 O O . LEU A 1 81 ? -0.102 1.895 -3.873 1.00 97.88 81 LEU A O 1
ATOM 664 N N . HIS A 1 82 ? -1.625 2.935 -2.590 1.00 97.31 82 HIS A N 1
ATOM 665 C CA . HIS A 1 82 ? -1.924 1.771 -1.750 1.00 97.31 82 HIS A CA 1
ATOM 666 C C . HIS A 1 82 ? -2.472 0.608 -2.580 1.00 97.31 82 HIS A C 1
ATOM 668 O O . HIS A 1 82 ? -2.031 -0.529 -2.416 1.00 97.31 82 HIS A O 1
ATOM 674 N N . ALA A 1 83 ? -3.405 0.886 -3.496 1.00 97.50 83 ALA A N 1
ATOM 675 C CA . ALA A 1 83 ? -3.971 -0.132 -4.373 1.00 97.50 83 ALA A CA 1
ATOM 676 C C . ALA A 1 83 ? -2.907 -0.748 -5.295 1.00 97.50 83 ALA A C 1
ATOM 678 O O . ALA A 1 83 ? -2.898 -1.963 -5.489 1.00 97.50 83 ALA A O 1
ATOM 679 N N . VAL A 1 84 ? -1.977 0.060 -5.817 1.00 97.38 84 VAL A N 1
ATOM 680 C CA . VAL A 1 84 ? -0.842 -0.444 -6.609 1.00 97.38 84 VAL A CA 1
ATOM 681 C C . VAL A 1 84 ? 0.062 -1.338 -5.761 1.00 97.38 84 VAL A C 1
ATOM 683 O O . VAL A 1 84 ? 0.403 -2.432 -6.202 1.00 97.38 84 VAL A O 1
ATOM 686 N N . GLY A 1 85 ? 0.419 -0.917 -4.546 1.00 97.06 85 GLY A N 1
ATOM 687 C CA . GLY A 1 85 ? 1.237 -1.729 -3.643 1.00 97.06 85 GLY A CA 1
ATOM 688 C C . GLY A 1 85 ? 0.576 -3.065 -3.293 1.00 97.06 85 GLY A C 1
ATOM 689 O O . GLY A 1 85 ? 1.202 -4.113 -3.429 1.00 97.06 85 GLY A O 1
ATOM 690 N N . ALA A 1 86 ? -0.712 -3.050 -2.938 1.00 97.62 86 ALA A N 1
ATOM 691 C CA . ALA A 1 86 ? -1.486 -4.264 -2.671 1.00 97.62 86 ALA A CA 1
ATOM 692 C C . ALA A 1 86 ? -1.598 -5.170 -3.910 1.00 97.62 86 ALA A C 1
ATOM 694 O O . ALA A 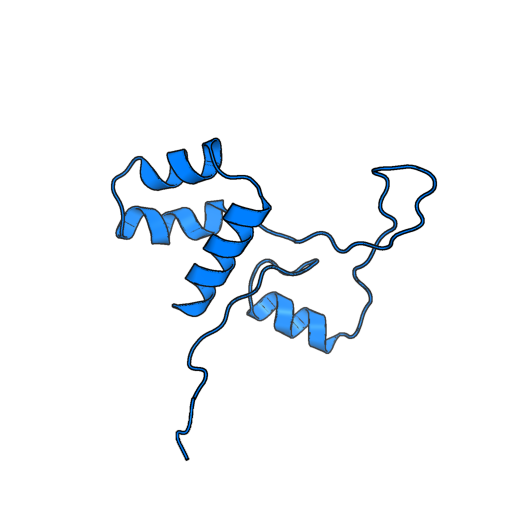1 86 ? -1.506 -6.390 -3.800 1.00 97.62 86 ALA A O 1
ATOM 695 N N . PHE A 1 87 ? -1.754 -4.594 -5.103 1.00 97.31 87 PHE A N 1
ATOM 696 C CA . PHE A 1 87 ? -1.739 -5.369 -6.339 1.00 97.31 87 PHE A CA 1
ATOM 697 C C . PHE A 1 87 ? -0.385 -6.048 -6.565 1.00 97.31 87 PHE A C 1
ATOM 699 O O . PHE A 1 87 ? -0.359 -7.236 -6.868 1.00 97.31 87 PHE A O 1
ATOM 706 N N . ILE A 1 88 ? 0.730 -5.338 -6.375 1.00 97.12 88 ILE A N 1
ATOM 707 C CA . ILE A 1 88 ? 2.070 -5.918 -6.545 1.00 97.12 88 ILE A CA 1
ATOM 708 C C . ILE A 1 88 ? 2.297 -7.063 -5.555 1.00 97.12 88 ILE A C 1
ATOM 710 O O . ILE A 1 88 ? 2.712 -8.132 -5.990 1.00 97.12 88 ILE A O 1
ATOM 714 N N . GLN A 1 89 ? 1.930 -6.888 -4.280 1.00 96.19 89 GLN A N 1
ATOM 715 C CA . GLN A 1 89 ? 1.983 -7.966 -3.281 1.00 96.19 89 GLN A CA 1
ATOM 716 C C . GLN A 1 89 ? 1.198 -9.213 -3.723 1.00 96.19 89 GLN A C 1
ATOM 718 O O . GLN A 1 89 ? 1.627 -10.324 -3.461 1.00 96.19 89 GLN A O 1
ATOM 723 N N . SER A 1 90 ? 0.071 -9.049 -4.428 1.00 97.06 90 SER A N 1
ATOM 724 C CA . SER A 1 90 ? -0.742 -10.187 -4.889 1.00 97.06 90 SER A CA 1
ATOM 725 C C . SER A 1 90 ? -0.127 -11.007 -6.025 1.00 97.06 90 SER A C 1
ATOM 727 O O . SER A 1 90 ? -0.665 -12.060 -6.370 1.00 97.06 90 SER A O 1
ATOM 729 N N . LEU A 1 91 ? 0.948 -10.505 -6.635 1.00 95.88 91 LEU A N 1
ATOM 730 C CA . LEU A 1 91 ? 1.677 -11.161 -7.720 1.00 95.88 91 LEU A CA 1
ATOM 731 C C . LEU A 1 91 ? 2.967 -11.846 -7.248 1.00 95.88 91 LEU A C 1
ATOM 733 O O . LEU A 1 91 ? 3.593 -12.535 -8.058 1.00 95.88 91 LEU A O 1
ATOM 737 N N . GLU A 1 92 ? 3.381 -11.597 -6.005 1.00 87.62 92 GLU A N 1
ATOM 738 C CA . GLU A 1 92 ? 4.553 -12.191 -5.347 1.00 87.62 92 GLU A CA 1
ATOM 739 C C . GLU A 1 92 ? 4.147 -13.433 -4.544 1.00 87.62 92 GLU A C 1
ATOM 741 O O . GLU A 1 92 ? 4.932 -14.408 -4.578 1.00 87.62 92 GLU A O 1
#

pLDDT: mean 93.81, std 5.14, range [73.62, 98.19]